Protein AF-A0A939ETM7-F1 (afdb_monomer)

Radius of gyration: 12.78 Å; Cα contacts (8 Å, |Δi|>4): 167; chains: 1; bounding box: 33×26×37 Å

Secondary structure (DSSP, 8-state):
---EEEEETTEEEEEETTEEEEEEEEEETTEEEEEEEEEE-SBS-PEEEEEEETTEEEEE-B--SSS--BS-TT---SEEEEPPP-

pLDDT: mean 92.31, std 5.45, range [65.19, 97.56]

Mean predicted aligned error: 3.59 Å

Foldseek 3Di:
DAKDWDADPVAIKIDDPPDIDGWDWDDDDPKIKTWHPQLAAPPPGGTWMWIDDPNWTKTQQADDPVDGGGRDPVDPDRIDTRDDDD

Solvent-accessible surface area (backbone atoms only — not comparable to full-atom values): 5075 Å² total; per-residue (Å²): 140,64,77,49,77,44,82,53,100,91,47,35,36,38,40,41,86,92,48,65,37,49,40,49,77,46,79,55,95,97,42,42,37,38,37,34,47,83,45,54,17,67,39,61,73,43,61,39,52,28,38,60,52,98,91,28,37,39,27,70,27,47,53,48,97,88,56,71,36,34,39,50,82,95,48,88,59,51,62,45,75,53,69,82,83,131

Sequence (86 aa):
MSITIRKQAGGYNYTAGTNHGQVQVQHQDSTTYFTFVGLKGADPADDVEAVWQDSMLVIQNTGNSMNPYTRFEQCDAKYLELVRQR

Structure (mmCIF, N/CA/C/O backbone):
data_AF-A0A939ETM7-F1
#
_entry.id   AF-A0A939ETM7-F1
#
loop_
_atom_site.group_PDB
_atom_site.id
_atom_site.type_symbol
_atom_site.label_atom_id
_atom_site.label_alt_id
_atom_site.label_comp_id
_atom_site.label_asym_id
_atom_site.label_entity_id
_atom_site.label_seq_id
_atom_site.pdbx_PDB_ins_code
_atom_site.Cartn_x
_atom_site.Cartn_y
_atom_site.Cartn_z
_atom_site.occupancy
_atom_site.B_iso_or_equiv
_atom_site.auth_seq_id
_atom_site.auth_comp_id
_atom_site.auth_asym_id
_atom_site.auth_atom_id
_atom_site.pdbx_PDB_model_num
ATOM 1 N N . MET A 1 1 ? 9.559 -8.027 2.980 1.00 72.75 1 MET A N 1
ATOM 2 C CA . MET A 1 1 ? 9.295 -6.589 3.222 1.00 72.75 1 MET A CA 1
ATOM 3 C C . MET A 1 1 ? 8.221 -6.479 4.293 1.00 72.75 1 MET A C 1
ATOM 5 O O . MET A 1 1 ? 7.353 -7.340 4.315 1.00 72.75 1 MET A O 1
ATOM 9 N N . SER A 1 2 ? 8.273 -5.484 5.179 1.00 84.19 2 SER A N 1
ATOM 10 C CA . SER A 1 2 ? 7.200 -5.208 6.144 1.00 84.19 2 SER A CA 1
ATOM 11 C C . SER A 1 2 ? 6.750 -3.754 6.025 1.00 84.19 2 SER A C 1
ATOM 13 O O . SER A 1 2 ? 7.574 -2.863 5.822 1.00 84.19 2 SER A O 1
ATOM 15 N N . ILE A 1 3 ? 5.442 -3.532 6.143 1.00 90.69 3 ILE A N 1
ATOM 16 C CA . ILE A 1 3 ? 4.835 -2.204 6.247 1.00 90.69 3 ILE A CA 1
ATOM 17 C C . ILE A 1 3 ? 4.161 -2.146 7.615 1.00 90.69 3 ILE A C 1
ATOM 19 O O . ILE A 1 3 ? 3.309 -2.977 7.923 1.00 90.69 3 ILE A O 1
ATOM 23 N N . THR A 1 4 ? 4.559 -1.193 8.452 1.00 92.44 4 THR A N 1
ATOM 24 C CA . THR A 1 4 ? 3.957 -0.988 9.775 1.00 92.44 4 THR A CA 1
ATOM 25 C C . THR A 1 4 ? 3.107 0.263 9.749 1.00 92.44 4 THR A C 1
ATOM 27 O O . THR A 1 4 ? 3.624 1.326 9.430 1.00 92.44 4 THR A O 1
ATOM 30 N N . ILE A 1 5 ? 1.836 0.158 10.137 1.00 93.06 5 ILE A N 1
ATOM 31 C CA . ILE A 1 5 ? 0.912 1.294 10.225 1.00 93.06 5 ILE A CA 1
ATOM 32 C C . ILE A 1 5 ? 0.628 1.591 11.696 1.00 93.06 5 ILE A C 1
ATOM 34 O O . ILE A 1 5 ? 0.307 0.688 12.470 1.00 93.06 5 ILE A O 1
ATOM 38 N N . ARG A 1 6 ? 0.737 2.858 12.098 1.00 91.75 6 ARG A N 1
ATOM 39 C CA . ARG A 1 6 ? 0.471 3.311 13.468 1.00 91.75 6 ARG A CA 1
ATOM 40 C C . ARG A 1 6 ? -0.521 4.461 13.470 1.00 91.75 6 ARG A C 1
ATOM 42 O O . ARG A 1 6 ? -0.365 5.421 12.721 1.00 91.75 6 ARG A O 1
ATOM 49 N N . LYS A 1 7 ? -1.512 4.383 14.359 1.00 89.44 7 LYS A N 1
ATOM 50 C CA . LYS A 1 7 ? -2.414 5.499 14.653 1.00 89.44 7 LYS A CA 1
ATOM 51 C C . LYS A 1 7 ? -1.693 6.521 15.535 1.00 89.44 7 LYS A C 1
ATOM 53 O O . LYS A 1 7 ? -1.062 6.148 16.522 1.00 89.44 7 LYS A O 1
ATOM 58 N N . GLN A 1 8 ? -1.802 7.796 15.191 1.00 88.81 8 GLN A N 1
ATOM 59 C CA . GLN A 1 8 ? -1.310 8.942 15.955 1.00 88.81 8 GLN A CA 1
ATOM 60 C C . GLN A 1 8 ? -2.420 10.000 16.073 1.00 88.81 8 GLN A C 1
ATOM 62 O O . GLN A 1 8 ? -3.484 9.854 15.473 1.00 88.81 8 GLN A O 1
ATOM 67 N N . ALA A 1 9 ? -2.194 11.064 16.852 1.00 80.75 9 ALA A N 1
ATOM 68 C CA . ALA A 1 9 ? -3.218 12.075 17.150 1.00 80.75 9 ALA A CA 1
ATOM 69 C C . ALA A 1 9 ? -3.831 12.741 15.898 1.00 80.75 9 ALA A C 1
ATOM 71 O O . ALA A 1 9 ? -4.991 13.134 15.935 1.00 80.75 9 ALA A O 1
ATOM 72 N N . GLY A 1 10 ? -3.074 12.831 14.796 1.00 80.12 10 GLY A N 1
ATOM 73 C CA . GLY A 1 10 ? -3.502 13.457 13.539 1.00 80.12 10 GLY A CA 1
ATOM 74 C C . GLY A 1 10 ? -3.868 12.496 12.401 1.00 80.12 10 GLY A C 1
ATOM 75 O O . GLY A 1 10 ? -4.109 12.971 11.299 1.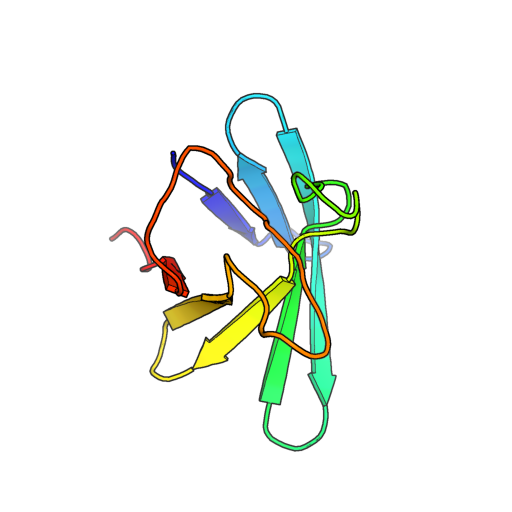00 80.12 10 GLY A O 1
ATOM 76 N N . GLY A 1 11 ? -3.882 11.174 12.623 1.00 89.56 11 GLY A N 1
ATOM 77 C CA . GLY A 1 11 ? -4.169 10.202 11.561 1.00 89.56 11 GLY A CA 1
ATOM 78 C C . GLY A 1 11 ? -3.358 8.914 11.669 1.00 89.56 11 GLY A C 1
ATOM 79 O O . GLY A 1 11 ? -3.095 8.415 12.765 1.00 89.56 11 GLY A O 1
ATOM 80 N N . TYR A 1 12 ? -2.974 8.365 10.522 1.00 94.56 12 TYR A N 1
ATOM 81 C CA . TYR A 1 12 ? -2.202 7.132 10.417 1.00 94.56 12 TYR A CA 1
ATOM 82 C C . TYR A 1 12 ? -0.871 7.417 9.731 1.00 94.56 12 TYR A C 1
ATOM 84 O O . TYR A 1 12 ? -0.830 8.129 8.738 1.00 94.56 12 TYR A O 1
ATOM 92 N N . ASN A 1 13 ? 0.205 6.824 10.235 1.00 95.62 13 ASN A N 1
ATOM 93 C CA . ASN A 1 13 ? 1.52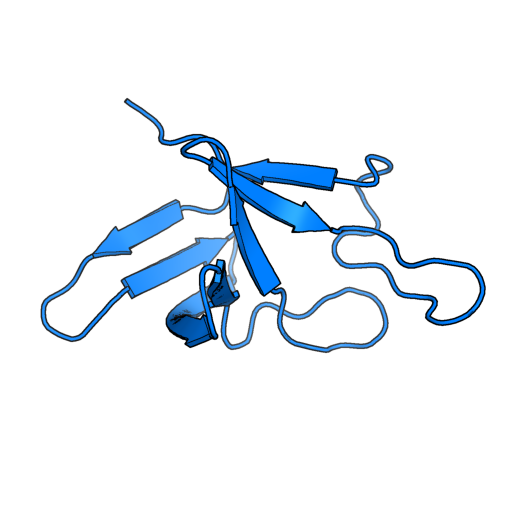4 6.876 9.614 1.00 95.62 13 ASN A CA 1
ATOM 94 C C . ASN A 1 13 ? 2.013 5.470 9.292 1.00 95.62 13 ASN A C 1
ATOM 96 O O . ASN A 1 13 ? 1.702 4.533 10.032 1.00 95.62 13 ASN A O 1
ATOM 100 N N . TYR A 1 14 ? 2.797 5.332 8.225 1.00 95.94 14 TYR A N 1
ATOM 101 C CA . TYR A 1 14 ? 3.455 4.084 7.862 1.00 95.94 14 TYR A CA 1
ATOM 102 C C . TYR A 1 14 ? 4.980 4.182 7.937 1.00 95.94 14 TYR A C 1
ATOM 104 O O . TYR A 1 14 ? 5.567 5.254 7.780 1.00 95.94 14 TYR A O 1
ATOM 112 N N . THR A 1 15 ? 5.615 3.029 8.126 1.00 95.12 15 THR A N 1
ATOM 113 C CA . THR A 1 15 ? 7.040 2.809 7.865 1.00 95.12 15 THR A CA 1
ATOM 114 C C . THR A 1 15 ? 7.219 1.543 7.029 1.00 95.12 15 THR A C 1
ATOM 116 O O . THR A 1 15 ? 6.582 0.521 7.297 1.00 95.12 15 THR A O 1
ATOM 119 N N . ALA A 1 16 ? 8.069 1.610 6.006 1.00 92.50 16 ALA A N 1
ATOM 120 C CA . ALA A 1 16 ? 8.368 0.524 5.078 1.00 92.50 16 ALA A CA 1
ATOM 121 C C . ALA A 1 16 ? 9.837 0.614 4.624 1.00 92.50 16 ALA A C 1
ATOM 123 O O . ALA A 1 16 ? 10.178 1.360 3.706 1.00 92.50 16 ALA A O 1
ATOM 124 N N . GLY A 1 17 ? 10.733 -0.121 5.290 1.00 90.19 17 GLY A N 1
ATOM 125 C CA . GLY A 1 17 ? 12.176 0.052 5.085 1.00 90.19 17 GLY A CA 1
ATOM 126 C C . GLY A 1 17 ? 12.620 1.466 5.479 1.00 90.19 17 GLY A C 1
ATOM 127 O O . GLY A 1 17 ? 12.420 1.872 6.622 1.00 90.19 17 GLY A O 1
ATOM 128 N N . THR A 1 18 ? 13.203 2.213 4.539 1.00 91.12 18 THR A N 1
ATOM 129 C CA . THR A 1 18 ? 13.579 3.630 4.719 1.00 91.12 18 THR A CA 1
ATOM 130 C C . THR A 1 18 ? 12.431 4.605 4.424 1.00 91.12 18 THR A C 1
ATOM 132 O O . THR A 1 18 ? 12.488 5.761 4.850 1.00 91.12 18 THR A O 1
ATOM 135 N N . ASN A 1 19 ? 11.375 4.151 3.741 1.00 93.75 19 ASN A N 1
ATOM 136 C CA . ASN A 1 19 ? 10.209 4.971 3.428 1.00 93.75 19 ASN A CA 1
ATOM 137 C C . ASN A 1 19 ? 9.306 5.119 4.649 1.00 93.75 19 ASN A C 1
ATOM 139 O O . ASN A 1 19 ? 9.089 4.176 5.415 1.00 93.75 19 ASN A O 1
ATOM 143 N N . HIS A 1 20 ? 8.755 6.311 4.815 1.00 95.19 20 HIS A N 1
ATOM 144 C CA . HIS A 1 20 ? 7.810 6.631 5.869 1.00 95.19 20 HIS A CA 1
ATOM 145 C C . HIS A 1 20 ? 6.940 7.801 5.425 1.00 95.19 20 HIS A C 1
ATOM 147 O O . HIS A 1 20 ? 7.375 8.651 4.650 1.00 95.19 20 HIS A O 1
ATOM 153 N N . GLY A 1 21 ? 5.713 7.855 5.924 1.00 95.88 21 GLY A N 1
ATOM 154 C CA . GLY A 1 21 ? 4.773 8.890 5.523 1.00 95.88 21 GLY A CA 1
ATOM 155 C C . GLY A 1 21 ? 3.400 8.703 6.139 1.00 95.88 21 GLY A C 1
ATOM 156 O O . GLY A 1 21 ? 3.188 7.820 6.971 1.00 95.88 21 GLY A O 1
ATOM 157 N N . GLN A 1 22 ? 2.468 9.547 5.710 1.00 96.75 22 GLN A N 1
ATOM 158 C CA . GLN A 1 22 ? 1.074 9.484 6.135 1.00 96.75 22 GLN A CA 1
ATOM 159 C C . GLN A 1 22 ? 0.324 8.414 5.343 1.00 96.75 22 GLN A C 1
ATOM 161 O O . GLN A 1 22 ? 0.601 8.177 4.167 1.00 96.75 22 GLN A O 1
ATOM 166 N N . VAL A 1 23 ? -0.654 7.792 5.991 1.00 97.19 23 VAL A N 1
ATOM 167 C CA . VAL A 1 23 ? -1.655 6.952 5.341 1.00 97.19 23 VAL A CA 1
ATOM 168 C C . VAL A 1 23 ? -2.957 7.736 5.306 1.00 97.19 23 VAL A C 1
ATOM 170 O O . VAL A 1 23 ? -3.555 8.016 6.348 1.00 97.19 23 VAL A O 1
ATOM 173 N N . GLN A 1 24 ? -3.381 8.111 4.104 1.00 96.50 24 GLN A N 1
ATOM 174 C CA . GLN A 1 24 ? -4.677 8.740 3.890 1.00 96.50 24 GLN A CA 1
ATOM 175 C C . GLN A 1 24 ? -5.744 7.655 3.812 1.00 96.50 24 GLN A C 1
ATOM 177 O O . GLN A 1 24 ? -5.549 6.642 3.147 1.00 96.50 24 GLN A O 1
ATOM 182 N N . VAL A 1 25 ? -6.857 7.859 4.515 1.00 95.25 25 VAL A N 1
ATOM 183 C CA . VAL A 1 25 ? -7.970 6.906 4.559 1.00 95.25 25 VAL A CA 1
ATOM 184 C C . VAL A 1 25 ? -9.189 7.561 3.933 1.00 95.25 25 VAL A C 1
ATOM 186 O O . VAL A 1 25 ? -9.677 8.571 4.444 1.00 95.25 25 VAL A O 1
ATOM 189 N N . GLN A 1 26 ? -9.689 6.977 2.851 1.00 96.25 26 GLN A N 1
ATOM 190 C CA . GLN A 1 26 ? -10.873 7.449 2.146 1.00 96.25 26 GLN A CA 1
ATOM 191 C C . GLN A 1 26 ? -11.977 6.400 2.217 1.00 96.25 26 GLN A C 1
ATOM 193 O O . GLN A 1 26 ? -11.738 5.210 2.036 1.00 96.25 26 GLN A O 1
ATOM 198 N N . HIS A 1 27 ? -13.199 6.857 2.471 1.00 95.00 27 HIS A N 1
ATOM 199 C CA . HIS A 1 27 ? -14.394 6.028 2.390 1.00 95.00 27 HIS A CA 1
ATOM 200 C C . HIS A 1 27 ? -15.129 6.416 1.112 1.00 95.00 27 HIS A C 1
ATOM 202 O O . HIS A 1 27 ? -15.513 7.577 0.958 1.00 95.00 27 HIS A O 1
ATOM 208 N N . GLN A 1 28 ? -15.282 5.466 0.198 1.00 93.50 28 GLN A N 1
ATOM 209 C CA . GLN A 1 28 ? -16.036 5.637 -1.036 1.00 93.50 28 GLN A CA 1
ATOM 210 C C . GLN A 1 28 ? -17.060 4.509 -1.120 1.00 93.50 28 GLN A C 1
ATOM 212 O O . GLN A 1 28 ? -16.704 3.332 -1.115 1.00 93.50 28 GLN A O 1
ATOM 217 N N . ASP A 1 29 ? -18.337 4.882 -1.151 1.00 91.69 29 ASP A N 1
ATOM 218 C CA . ASP A 1 29 ? -19.468 3.957 -1.075 1.00 91.69 29 ASP A CA 1
ATOM 219 C C . ASP A 1 29 ? -19.366 3.024 0.149 1.00 91.69 29 ASP A C 1
ATOM 221 O O . ASP A 1 29 ? -19.424 3.484 1.291 1.00 91.69 29 ASP A O 1
ATOM 225 N N . SER A 1 30 ? -19.204 1.718 -0.072 1.00 90.50 30 SER A N 1
ATOM 226 C CA . SER A 1 30 ? -19.031 0.696 0.969 1.00 90.50 30 SER A CA 1
ATOM 227 C C . SER A 1 30 ? -17.577 0.259 1.168 1.00 90.50 30 SER A C 1
ATOM 229 O O . SER A 1 30 ? -17.325 -0.714 1.877 1.00 90.50 30 SER A O 1
ATOM 231 N N . THR A 1 31 ? -16.627 0.934 0.522 1.00 93.69 31 THR A N 1
ATOM 232 C CA . THR A 1 31 ? -15.229 0.510 0.458 1.00 93.69 31 THR A CA 1
ATOM 233 C C . THR A 1 31 ? -14.320 1.548 1.106 1.00 93.69 31 THR A C 1
ATOM 235 O O . THR A 1 31 ? -14.430 2.751 0.863 1.00 93.69 31 THR A O 1
ATOM 238 N N . THR A 1 32 ? -13.397 1.078 1.946 1.00 95.69 32 THR A N 1
ATOM 239 C CA . THR A 1 32 ? -12.369 1.928 2.552 1.00 95.69 32 THR A CA 1
ATOM 240 C C . THR A 1 32 ? -11.041 1.710 1.841 1.00 95.69 32 THR A C 1
ATOM 242 O O . THR A 1 32 ? -10.525 0.592 1.805 1.00 95.69 32 THR A O 1
ATOM 245 N N . TYR A 1 33 ? -10.476 2.792 1.320 1.00 96.31 33 TYR A N 1
ATOM 246 C CA . TYR A 1 33 ? -9.186 2.831 0.645 1.00 96.31 33 TYR A CA 1
ATOM 247 C C . TYR A 1 33 ? -8.134 3.499 1.528 1.00 96.31 33 TYR A C 1
ATOM 249 O O . TYR A 1 33 ? -8.428 4.416 2.298 1.00 96.31 33 TYR A O 1
ATOM 257 N N . PHE A 1 34 ? -6.903 3.014 1.415 1.00 96.88 34 PHE A N 1
ATOM 258 C CA . PHE A 1 34 ? -5.739 3.477 2.154 1.00 96.88 34 PHE A CA 1
ATOM 259 C C . PHE A 1 34 ? -4.639 3.831 1.157 1.00 96.88 34 PHE A C 1
ATOM 261 O O . PHE A 1 34 ? -4.118 2.943 0.488 1.00 96.88 34 PHE A O 1
ATOM 268 N N . THR A 1 35 ? -4.252 5.101 1.093 1.00 97.56 35 THR A N 1
ATOM 269 C CA . THR A 1 35 ? -3.163 5.575 0.228 1.00 97.56 35 THR A CA 1
ATOM 270 C C . THR A 1 35 ? -1.925 5.842 1.076 1.00 97.56 35 THR A C 1
ATOM 272 O O . THR A 1 35 ? -1.953 6.656 2.005 1.00 97.56 35 THR A O 1
ATOM 275 N N . PHE A 1 36 ? -0.829 5.145 0.776 1.00 97.06 36 PHE A N 1
AT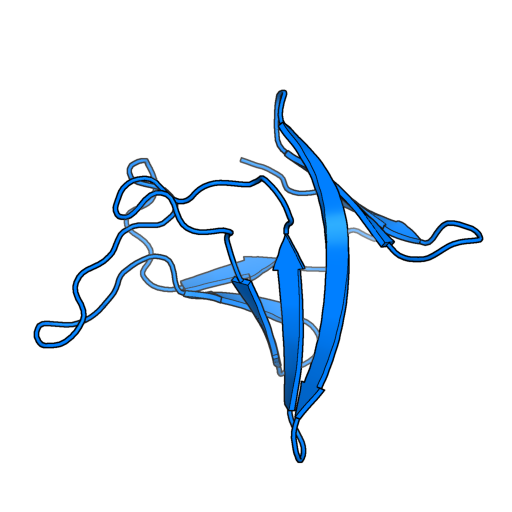OM 276 C CA . PHE A 1 36 ? 0.458 5.286 1.456 1.00 97.06 36 PHE A CA 1
ATOM 277 C C . PHE A 1 36 ? 1.259 6.410 0.794 1.00 97.06 36 PHE A C 1
ATOM 279 O O . PHE A 1 36 ? 2.041 6.176 -0.127 1.00 97.06 36 PHE A O 1
ATOM 286 N N . VAL A 1 37 ? 1.062 7.645 1.258 1.00 97.12 37 VAL A N 1
ATOM 287 C CA . VAL A 1 37 ? 1.598 8.843 0.595 1.00 97.12 37 VAL A CA 1
ATOM 288 C C . VAL A 1 37 ? 3.124 8.788 0.517 1.00 97.12 37 VAL A C 1
ATOM 290 O O . VAL A 1 37 ? 3.810 8.6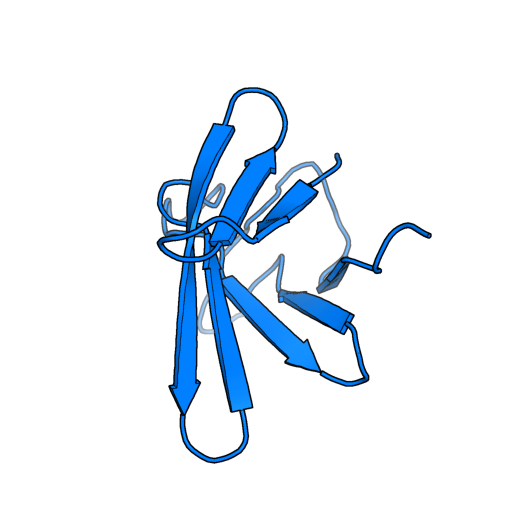47 1.536 1.00 97.12 37 VAL A O 1
ATOM 293 N N . GLY A 1 38 ? 3.662 8.897 -0.698 1.00 96.12 38 GLY A N 1
ATOM 294 C CA . GLY A 1 38 ? 5.097 8.852 -0.973 1.00 96.12 38 GLY A CA 1
ATOM 295 C C . GLY A 1 38 ? 5.705 7.448 -1.046 1.00 96.12 38 GLY A C 1
ATOM 296 O O . GLY A 1 38 ? 6.866 7.330 -1.437 1.00 96.12 38 GLY A O 1
ATOM 297 N N . LEU A 1 39 ? 4.956 6.384 -0.729 1.00 96.44 39 LEU A N 1
ATOM 298 C CA . LEU A 1 39 ? 5.406 5.017 -0.988 1.00 96.44 39 LEU A CA 1
ATOM 299 C C . LEU A 1 39 ? 5.139 4.722 -2.456 1.00 96.44 39 LEU A C 1
ATOM 301 O O . LEU A 1 39 ? 4.031 4.332 -2.813 1.00 96.44 39 LEU A O 1
ATOM 305 N N . LYS A 1 40 ? 6.138 4.950 -3.306 1.00 96.12 40 LYS A N 1
ATOM 306 C CA . LYS A 1 40 ? 5.972 4.805 -4.751 1.00 96.12 40 LYS A CA 1
ATOM 307 C C . LYS A 1 40 ? 6.017 3.347 -5.189 1.00 96.12 40 LYS A C 1
ATOM 309 O O . LYS A 1 40 ? 6.865 2.583 -4.727 1.00 96.12 40 LYS A O 1
ATOM 314 N N . GLY A 1 41 ? 5.104 2.988 -6.088 1.00 94.62 41 GLY A N 1
ATOM 315 C CA . GLY A 1 41 ? 5.205 1.771 -6.879 1.00 94.62 41 GLY A CA 1
ATOM 316 C C . GLY A 1 41 ? 6.423 1.803 -7.800 1.00 94.62 41 GLY A C 1
ATOM 317 O O . GLY A 1 41 ? 7.028 2.855 -8.011 1.00 94.62 41 GLY A O 1
ATOM 318 N N . ALA A 1 42 ? 6.778 0.644 -8.340 1.00 95.69 42 ALA A N 1
ATOM 319 C CA . ALA A 1 42 ? 7.915 0.522 -9.237 1.00 95.69 42 ALA A CA 1
ATOM 320 C C . ALA A 1 42 ? 7.644 1.174 -10.601 1.00 95.69 42 ALA A C 1
ATOM 322 O O . ALA A 1 42 ? 8.435 2.000 -11.049 1.00 95.69 42 ALA A O 1
ATOM 323 N N . ASP A 1 43 ? 6.502 0.857 -11.217 1.00 94.94 43 ASP A N 1
ATOM 324 C CA . ASP A 1 43 ? 6.083 1.460 -12.483 1.00 94.94 43 ASP A CA 1
ATOM 325 C C . ASP A 1 43 ? 4.554 1.372 -12.661 1.00 94.94 43 ASP A C 1
ATOM 327 O O . ASP A 1 43 ? 4.003 0.270 -12.594 1.00 94.94 43 ASP A O 1
ATOM 331 N N . PRO A 1 44 ? 3.830 2.489 -12.849 1.00 95.00 44 PRO A N 1
ATOM 332 C CA . PRO A 1 44 ? 4.296 3.863 -12.671 1.00 95.00 44 PRO A CA 1
ATOM 333 C C . PRO A 1 44 ? 4.601 4.178 -11.197 1.00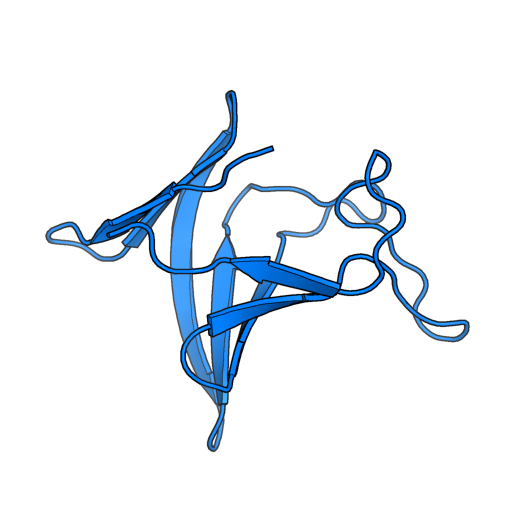 95.00 44 PRO A C 1
ATOM 335 O O . PRO A 1 44 ? 4.116 3.505 -10.279 1.00 95.00 44 PRO A O 1
ATOM 338 N N . ALA A 1 45 ? 5.366 5.252 -10.978 1.00 95.88 45 ALA A N 1
ATOM 339 C CA . ALA A 1 45 ? 5.755 5.772 -9.662 1.00 95.88 45 ALA A CA 1
ATOM 340 C C . ALA A 1 45 ? 4.611 6.515 -8.932 1.00 95.88 45 ALA A C 1
ATOM 342 O O . ALA A 1 45 ? 4.780 7.624 -8.410 1.00 95.88 45 ALA A O 1
ATOM 343 N N . ASP A 1 46 ? 3.439 5.889 -8.890 1.00 95.88 46 ASP A N 1
ATOM 344 C CA . ASP A 1 46 ? 2.271 6.345 -8.138 1.00 95.88 46 ASP A CA 1
ATOM 345 C C . ASP A 1 46 ? 2.339 5.870 -6.689 1.00 95.88 46 ASP A C 1
ATOM 347 O O . ASP A 1 46 ? 3.065 4.928 -6.366 1.00 95.88 46 ASP A O 1
ATOM 351 N N . ASP A 1 47 ? 1.582 6.520 -5.805 1.00 97.25 47 ASP A N 1
ATOM 352 C CA . ASP A 1 47 ? 1.470 6.050 -4.425 1.00 97.25 47 ASP A CA 1
ATOM 353 C C . ASP A 1 47 ? 0.838 4.651 -4.386 1.00 97.25 47 ASP A C 1
ATOM 355 O O . ASP A 1 47 ? -0.084 4.326 -5.137 1.00 97.25 47 ASP A O 1
ATOM 359 N N . VAL A 1 48 ? 1.355 3.797 -3.506 1.00 96.69 48 VAL A N 1
ATOM 360 C CA . VAL A 1 48 ? 0.771 2.486 -3.239 1.00 96.69 48 VAL A CA 1
ATOM 361 C C . VAL A 1 48 ? -0.565 2.681 -2.532 1.00 96.69 48 VAL A C 1
ATOM 363 O O . VAL A 1 48 ? -0.678 3.446 -1.572 1.00 96.69 48 VAL A O 1
ATOM 366 N N . GLU A 1 49 ? -1.563 1.928 -2.977 1.00 96.88 49 GLU A N 1
ATOM 367 C CA . GLU A 1 49 ? -2.906 1.927 -2.412 1.00 96.88 49 GLU A CA 1
ATOM 368 C C . GLU A 1 49 ? -3.280 0.526 -1.933 1.00 96.88 49 GLU A C 1
ATOM 370 O O . GLU A 1 49 ? -2.853 -0.484 -2.499 1.00 96.88 49 GLU A O 1
ATOM 375 N N . ALA A 1 50 ? -4.091 0.473 -0.883 1.00 96.75 50 ALA A N 1
ATOM 376 C CA . ALA A 1 50 ? -4.704 -0.744 -0.385 1.00 96.75 50 ALA A CA 1
ATOM 377 C C . ALA A 1 50 ? -6.205 -0.558 -0.189 1.00 96.75 50 ALA A C 1
ATOM 379 O O . ALA A 1 50 ? -6.680 0.538 0.109 1.00 96.75 50 ALA A O 1
ATOM 380 N N . VAL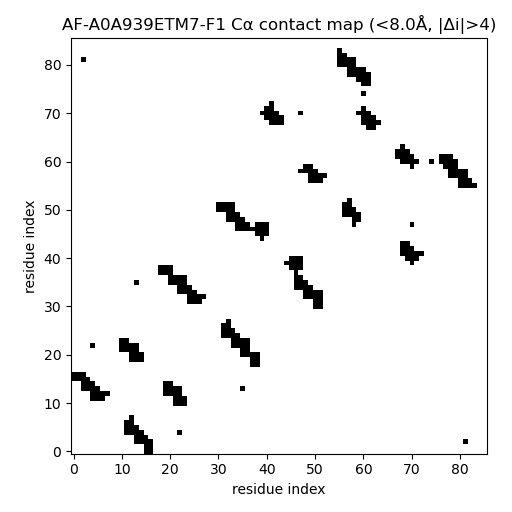 A 1 51 ? -6.939 -1.659 -0.277 1.00 97.00 51 VAL A N 1
ATOM 381 C CA . VAL A 1 51 ? -8.356 -1.726 0.077 1.00 97.00 51 VAL A CA 1
ATOM 382 C C . VAL A 1 51 ? -8.537 -2.498 1.380 1.00 97.00 51 VAL A C 1
ATOM 384 O O . VAL A 1 51 ? -7.856 -3.495 1.616 1.00 97.00 51 VAL A O 1
ATOM 387 N N . TRP A 1 52 ? -9.444 -2.039 2.240 1.00 94.12 52 TRP A N 1
ATOM 388 C CA . TRP A 1 52 ? -9.870 -2.803 3.409 1.00 94.12 52 TRP A CA 1
ATOM 389 C C . TRP A 1 52 ? -10.913 -3.840 3.007 1.00 94.12 52 TRP A C 1
ATOM 391 O O . TRP A 1 52 ? -12.029 -3.492 2.619 1.00 94.12 52 TRP A O 1
ATOM 401 N N . GLN A 1 53 ? -10.553 -5.112 3.130 1.00 91.38 53 GLN A N 1
ATOM 402 C CA . GLN A 1 53 ? -11.412 -6.239 2.802 1.00 91.38 53 GLN A CA 1
ATOM 403 C C . GLN A 1 53 ? -11.130 -7.395 3.767 1.00 91.38 53 GLN A C 1
ATOM 405 O O . GLN A 1 53 ? -9.982 -7.646 4.117 1.00 91.38 53 GLN A O 1
ATOM 410 N N . ASP A 1 54 ? -12.178 -8.082 4.232 1.00 88.94 54 ASP A N 1
ATOM 411 C CA . ASP A 1 54 ? -12.067 -9.296 5.058 1.00 88.94 54 ASP A CA 1
ATOM 412 C C . ASP A 1 54 ? -11.161 -9.139 6.299 1.00 88.94 54 ASP A C 1
ATOM 414 O O . ASP A 1 54 ? -10.459 -10.051 6.727 1.00 88.94 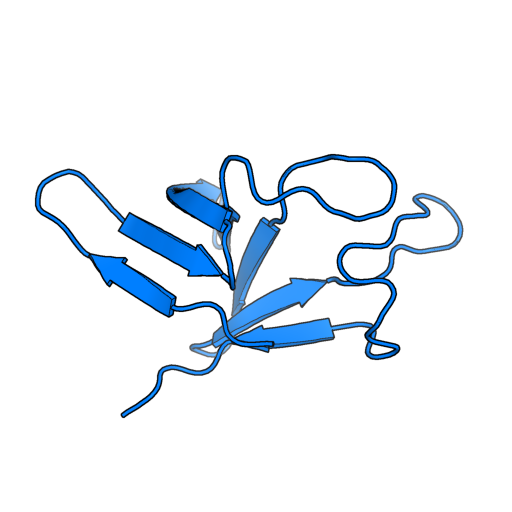54 ASP A O 1
ATOM 418 N N . SER A 1 55 ? -11.217 -7.959 6.928 1.00 88.88 55 SER A N 1
ATOM 419 C CA . SER A 1 55 ? -10.388 -7.569 8.085 1.00 88.88 55 SER A CA 1
ATOM 420 C C . SER A 1 55 ? -8.882 -7.444 7.802 1.00 88.88 55 SER A C 1
ATOM 422 O O . SER A 1 55 ? -8.070 -7.489 8.732 1.00 88.88 55 SER A O 1
ATOM 424 N N . MET A 1 56 ? -8.511 -7.264 6.535 1.00 91.94 56 MET A N 1
ATOM 425 C CA . MET A 1 56 ? -7.139 -7.109 6.060 1.00 91.94 56 MET A CA 1
ATOM 426 C C . MET A 1 56 ? -7.020 -5.904 5.122 1.00 91.94 56 MET A C 1
ATOM 428 O O . MET A 1 56 ? -8.001 -5.446 4.536 1.00 91.94 56 MET A O 1
ATOM 432 N N . LEU A 1 57 ? -5.800 -5.386 4.972 1.00 94.19 57 LEU A N 1
ATOM 433 C CA . LEU A 1 57 ? -5.477 -4.453 3.893 1.00 94.19 57 LEU A CA 1
ATOM 434 C C . LEU A 1 57 ? -4.896 -5.236 2.723 1.00 94.19 57 LEU A C 1
ATOM 436 O O . LEU A 1 57 ? -3.881 -5.912 2.884 1.00 94.19 57 LEU A O 1
ATOM 440 N N . VAL A 1 58 ? -5.515 -5.115 1.555 1.00 96.19 58 VAL A N 1
ATOM 441 C CA . VAL A 1 58 ? -5.094 -5.798 0.333 1.00 96.19 58 VAL A CA 1
ATOM 442 C C . VAL A 1 58 ? -4.486 -4.782 -0.623 1.00 96.19 58 VAL A C 1
ATOM 444 O O . VAL A 1 58 ? -5.161 -3.844 -1.043 1.00 96.19 58 VAL A O 1
ATOM 447 N N . ILE A 1 59 ? -3.217 -4.971 -0.981 1.00 95.94 59 ILE A N 1
ATOM 448 C CA . ILE A 1 59 ? -2.542 -4.218 -2.042 1.00 95.94 59 ILE A CA 1
ATOM 449 C C . ILE A 1 59 ? -2.548 -5.081 -3.297 1.00 95.94 59 ILE A C 1
ATOM 451 O O . ILE A 1 59 ? -2.039 -6.203 -3.282 1.00 95.94 59 ILE A O 1
ATOM 455 N N . GLN A 1 60 ? -3.070 -4.557 -4.403 1.00 96.12 60 GLN A N 1
ATOM 456 C CA . GLN A 1 60 ? -2.820 -5.166 -5.703 1.00 96.12 60 GLN A CA 1
ATOM 457 C C . GLN A 1 60 ? -1.423 -4.759 -6.169 1.00 96.12 60 GLN A C 1
ATOM 459 O O . GLN A 1 60 ? -1.107 -3.579 -6.310 1.00 96.12 60 GLN A O 1
ATOM 464 N N . ASN A 1 61 ? -0.568 -5.751 -6.368 1.00 95.62 61 ASN A N 1
ATOM 465 C CA . ASN A 1 61 ? 0.819 -5.547 -6.739 1.00 95.62 61 ASN A CA 1
ATOM 466 C C . ASN A 1 61 ? 0.976 -5.356 -8.249 1.00 95.62 61 ASN A C 1
ATOM 468 O O . ASN A 1 61 ? 1.691 -4.452 -8.668 1.00 95.62 61 ASN A O 1
ATOM 472 N N . THR A 1 62 ? 0.29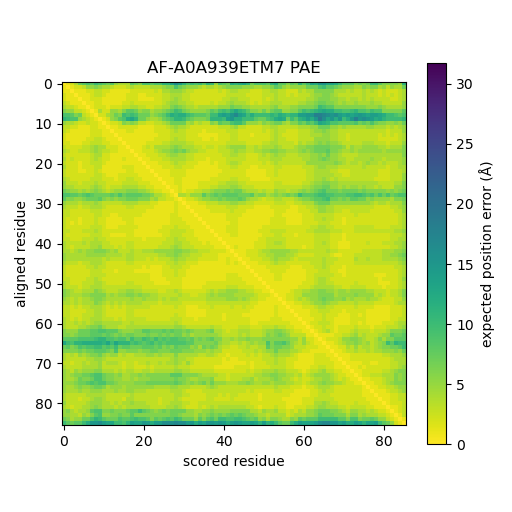5 -6.176 -9.055 1.00 95.69 62 THR A N 1
ATOM 473 C CA . THR A 1 62 ? 0.395 -6.123 -10.518 1.00 95.69 62 THR A CA 1
ATOM 474 C C . THR A 1 62 ? -0.939 -5.825 -11.185 1.00 95.69 62 THR A C 1
ATOM 476 O O . THR A 1 62 ? -2.000 -6.316 -10.784 1.00 95.69 62 THR A O 1
ATOM 479 N N . GLY A 1 63 ? -0.873 -4.994 -12.221 1.00 90.62 63 GLY A N 1
ATOM 480 C CA . GLY A 1 63 ? -2.004 -4.590 -13.042 1.00 90.62 63 GLY A CA 1
ATOM 481 C C . GLY A 1 63 ? -2.533 -5.699 -13.952 1.00 90.62 63 GLY A C 1
ATOM 482 O O . GLY A 1 63 ? -2.315 -6.893 -13.746 1.00 90.62 63 GLY A O 1
ATOM 483 N N . ASN A 1 64 ? -3.278 -5.303 -14.975 1.00 89.50 64 ASN A N 1
ATOM 484 C CA . ASN A 1 64 ? -3.769 -6.210 -16.012 1.00 89.50 64 ASN A CA 1
ATOM 485 C C . ASN A 1 64 ? -3.345 -5.705 -17.397 1.00 89.50 64 ASN A C 1
ATOM 487 O O . ASN A 1 64 ? -2.642 -4.707 -17.511 1.00 89.50 64 ASN A O 1
ATOM 491 N N . SER A 1 65 ? -3.764 -6.393 -18.459 1.00 88.50 65 SER A N 1
ATOM 492 C CA . SER A 1 65 ? -3.377 -6.039 -19.829 1.00 88.50 65 SER A CA 1
ATOM 493 C C . SER A 1 65 ? -3.866 -4.661 -20.290 1.00 88.50 65 SER A C 1
ATOM 495 O O . SER A 1 65 ? -3.294 -4.115 -21.225 1.00 88.50 65 SER A O 1
ATOM 497 N N . MET A 1 66 ? -4.917 -4.111 -19.674 1.00 89.31 66 MET A N 1
ATOM 498 C CA . MET A 1 66 ? -5.438 -2.779 -20.004 1.00 89.31 66 MET A CA 1
ATOM 499 C C . MET A 1 66 ? -4.746 -1.683 -19.192 1.00 89.31 66 MET A C 1
ATOM 501 O O . MET A 1 66 ? -4.429 -0.636 -19.740 1.00 89.31 66 MET A O 1
ATOM 505 N N . ASN A 1 67 ? -4.489 -1.944 -17.908 1.00 88.25 67 ASN A N 1
ATOM 506 C CA . ASN A 1 67 ? -3.822 -1.029 -16.985 1.00 88.25 67 ASN A CA 1
ATOM 507 C C . ASN A 1 67 ? -2.603 -1.735 -16.377 1.00 88.25 67 ASN A C 1
ATOM 509 O O . ASN A 1 67 ? -2.722 -2.314 -15.287 1.00 88.25 67 ASN A O 1
ATOM 513 N N . PRO A 1 68 ? -1.462 -1.765 -17.087 1.00 90.19 68 PRO A N 1
ATOM 514 C CA . PRO A 1 68 ? -0.253 -2.395 -16.584 1.00 90.19 68 PRO A CA 1
ATOM 515 C C . PRO A 1 68 ? 0.370 -1.527 -15.490 1.00 90.19 68 PRO A C 1
ATOM 517 O O . PRO A 1 68 ? 0.514 -0.318 -15.645 1.00 90.19 68 PRO A O 1
ATOM 520 N N . TYR A 1 69 ? 0.732 -2.161 -14.380 1.00 94.25 69 TYR A N 1
ATOM 521 C CA . TYR A 1 69 ? 1.542 -1.558 -13.329 1.00 94.25 69 TYR A CA 1
ATOM 522 C C . TYR A 1 69 ? 2.194 -2.641 -12.473 1.00 94.25 69 TYR A C 1
ATOM 524 O O . TYR A 1 69 ? 1.707 -3.775 -12.434 1.00 94.25 69 TYR A O 1
ATOM 532 N N . THR A 1 70 ? 3.226 -2.255 -11.730 1.00 95.75 70 THR A N 1
ATOM 533 C CA . THR A 1 70 ? 3.877 -3.049 -10.689 1.00 95.75 70 THR A CA 1
ATOM 534 C C . THR A 1 70 ? 4.164 -2.163 -9.478 1.00 95.75 70 THR A C 1
ATOM 536 O O . THR A 1 70 ? 4.735 -1.080 -9.610 1.00 95.75 70 THR A O 1
ATOM 539 N N . ARG A 1 71 ? 3.781 -2.599 -8.273 1.00 95.31 71 ARG A N 1
ATOM 540 C CA . ARG A 1 71 ? 4.079 -1.877 -7.023 1.00 95.31 71 ARG A CA 1
ATOM 541 C C . ARG A 1 71 ? 5.397 -2.325 -6.399 1.00 95.31 71 ARG A C 1
ATOM 543 O O . ARG A 1 71 ? 6.205 -1.479 -6.040 1.00 95.31 71 ARG A O 1
ATOM 550 N N . PHE A 1 72 ? 5.642 -3.628 -6.331 1.00 94.00 72 PHE A N 1
ATOM 551 C CA . PHE A 1 72 ? 6.824 -4.237 -5.727 1.00 94.00 72 PHE A CA 1
ATOM 552 C C . PHE A 1 72 ? 7.414 -5.289 -6.679 1.00 94.00 72 PHE A C 1
ATOM 554 O O . PHE A 1 72 ? 7.015 -6.451 -6.644 1.00 94.00 72 PHE A O 1
ATOM 561 N N . GLU A 1 73 ? 8.371 -4.892 -7.525 1.00 92.88 73 GLU A N 1
ATOM 562 C CA . GLU A 1 73 ? 9.011 -5.756 -8.543 1.00 92.88 73 GLU A CA 1
ATOM 563 C C . GLU A 1 73 ? 9.674 -7.012 -7.969 1.00 92.88 73 GLU A C 1
ATOM 565 O O . GLU A 1 73 ? 9.730 -8.053 -8.615 1.00 92.88 73 GLU A O 1
ATOM 570 N N . GLN A 1 74 ? 10.148 -6.933 -6.729 1.00 89.44 74 GLN A N 1
ATOM 571 C CA . GLN A 1 74 ? 10.744 -8.047 -6.000 1.00 89.44 74 GLN A CA 1
ATOM 572 C C . GLN A 1 74 ? 9.716 -9.066 -5.474 1.00 89.44 74 GLN A C 1
ATOM 574 O O . GLN A 1 74 ? 10.087 -9.978 -4.735 1.00 89.44 74 GLN A O 1
ATOM 579 N N . CYS A 1 75 ? 8.429 -8.885 -5.776 1.00 88.50 75 CYS A N 1
ATOM 580 C CA . CYS A 1 75 ? 7.346 -9.768 -5.373 1.00 88.50 75 CYS A CA 1
ATOM 581 C C . CYS A 1 75 ? 6.513 -10.172 -6.594 1.00 88.50 75 CYS A C 1
ATOM 583 O O . CYS A 1 75 ? 5.989 -9.325 -7.309 1.00 88.50 75 CYS A O 1
ATOM 585 N N . ASP A 1 76 ? 6.371 -11.475 -6.815 1.00 89.50 76 ASP A N 1
ATOM 586 C CA . ASP A 1 76 ? 5.613 -12.067 -7.921 1.00 89.50 76 ASP A CA 1
ATOM 587 C C . ASP A 1 76 ? 4.118 -12.246 -7.606 1.00 89.50 76 ASP A C 1
ATOM 589 O O . ASP A 1 76 ? 3.296 -12.409 -8.511 1.00 89.50 76 ASP A O 1
ATOM 593 N N . ALA A 1 77 ? 3.739 -12.179 -6.327 1.00 92.81 77 ALA A N 1
ATOM 594 C CA . ALA A 1 77 ? 2.348 -12.256 -5.909 1.00 92.81 77 ALA A CA 1
ATOM 595 C C . ALA A 1 77 ? 1.545 -11.081 -6.481 1.00 92.81 77 ALA A C 1
ATOM 597 O O . ALA A 1 77 ? 1.921 -9.917 -6.330 1.00 92.81 77 ALA A O 1
ATOM 598 N N . LYS A 1 78 ? 0.396 -11.383 -7.097 1.00 92.50 78 LYS A N 1
ATOM 599 C CA . LYS A 1 78 ? -0.518 -10.364 -7.636 1.00 92.50 78 LYS A CA 1
ATOM 600 C C . LYS A 1 78 ? -1.178 -9.524 -6.542 1.00 92.50 78 LYS A C 1
ATOM 602 O O . LYS A 1 78 ? -1.449 -8.348 -6.766 1.00 92.50 78 LYS A O 1
ATOM 607 N N . TYR A 1 79 ? -1.432 -10.117 -5.379 1.00 94.62 79 TYR A N 1
ATOM 608 C CA . TYR A 1 79 ? -2.045 -9.458 -4.230 1.00 94.62 79 TYR A CA 1
ATOM 609 C C . TYR A 1 79 ? -1.192 -9.684 -2.985 1.00 94.62 79 TYR A C 1
ATOM 611 O O . TYR A 1 79 ? -0.656 -10.773 -2.783 1.00 94.62 79 TYR A O 1
ATOM 619 N N . LEU A 1 80 ? -1.078 -8.647 -2.161 1.00 93.38 80 LEU A N 1
ATOM 620 C CA . LEU A 1 80 ? -0.403 -8.673 -0.871 1.00 93.38 80 LEU A CA 1
ATOM 621 C C . LEU A 1 80 ? -1.404 -8.355 0.229 1.00 93.38 80 LEU A C 1
ATOM 623 O O . LEU A 1 80 ? -2.070 -7.323 0.185 1.00 93.38 80 LEU A O 1
ATOM 627 N N . GLU A 1 81 ? -1.453 -9.210 1.239 1.00 93.00 81 GLU A N 1
ATOM 628 C CA . GLU A 1 81 ? -2.299 -9.028 2.413 1.00 93.00 81 GLU A CA 1
ATOM 629 C C . GLU A 1 81 ? -1.446 -8.517 3.573 1.00 93.00 81 GLU A C 1
ATOM 631 O O . GLU A 1 81 ? -0.531 -9.190 4.058 1.00 93.00 81 GLU A O 1
ATOM 636 N N . LEU A 1 82 ? -1.736 -7.305 4.039 1.00 90.25 82 LEU A N 1
ATOM 637 C CA . LEU A 1 82 ? -1.166 -6.789 5.273 1.00 90.25 82 LEU A CA 1
ATOM 638 C C . LEU A 1 82 ? -2.062 -7.222 6.428 1.00 90.25 82 LEU A C 1
ATOM 640 O O . LEU A 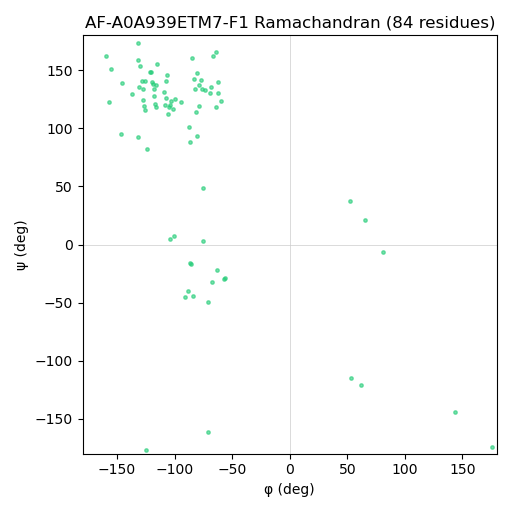1 82 ? -3.116 -6.640 6.700 1.00 90.25 82 LEU A O 1
ATOM 644 N N . VAL A 1 83 ? -1.609 -8.258 7.123 1.00 83.75 83 VAL A N 1
ATOM 645 C CA . VAL A 1 83 ? -2.258 -8.747 8.334 1.00 83.75 83 VAL A CA 1
ATOM 646 C C . VAL A 1 83 ? -1.826 -7.933 9.546 1.00 83.75 83 VAL A C 1
ATOM 648 O O . VAL A 1 83 ? -0.664 -7.541 9.697 1.00 83.75 83 VAL A O 1
ATOM 651 N N . ARG A 1 84 ? -2.770 -7.697 10.458 1.00 83.62 84 ARG A N 1
ATOM 652 C CA . ARG A 1 84 ? -2.470 -7.058 11.737 1.00 83.62 84 ARG A CA 1
ATOM 653 C C . ARG A 1 84 ? -1.537 -7.960 12.546 1.00 83.62 84 ARG A C 1
ATOM 655 O O . ARG A 1 84 ? -1.921 -9.066 12.920 1.00 83.62 84 ARG A O 1
ATOM 662 N N . GLN A 1 85 ? -0.339 -7.472 12.851 1.00 78.62 85 GLN A N 1
ATOM 663 C CA . GLN A 1 85 ? 0.548 -8.146 13.798 1.00 78.62 85 GLN A CA 1
ATOM 664 C C . GLN A 1 85 ? -0.044 -8.033 15.212 1.00 78.62 85 GLN A C 1
ATOM 666 O O . GLN A 1 85 ? -0.497 -6.954 15.607 1.00 78.62 85 GLN A O 1
ATOM 671 N N . ARG A 1 86 ? -0.122 -9.171 15.912 1.00 65.19 86 ARG A N 1
ATOM 672 C CA . ARG A 1 86 ? -0.604 -9.281 17.296 1.00 65.19 86 ARG A CA 1
ATOM 673 C C . ARG A 1 86 ? 0.498 -8.954 18.289 1.00 65.19 86 ARG A C 1
ATOM 675 O O . ARG A 1 86 ? 1.659 -9.304 17.989 1.00 65.19 86 ARG A O 1
#

Organism: NCBI:txid2816474

Nearest PDB structures (foldseek):
  8r56-assembly2_B  TM=3.328E-01  e=1.236E+00  Priestia megaterium DSM 319
  8rkg-assembly2_F  TM=4.148E-01  e=5.024E+00  Xenopus laevis